Protein AF-A0A820KRC3-F1 (afdb_monomer)

Radius of gyration: 12.76 Å; Cα contacts (8 Å, |Δi|>4): 101; chains: 1; bounding box: 26×33×31 Å

Structure (mmCIF, N/CA/C/O backbone):
data_AF-A0A820KRC3-F1
#
_entry.id   AF-A0A820KRC3-F1
#
loop_
_atom_site.group_PDB
_atom_site.id
_atom_site.type_symbol
_atom_site.label_atom_id
_atom_site.label_alt_id
_atom_site.label_comp_id
_atom_site.label_asym_id
_atom_site.label_entity_id
_atom_site.label_seq_id
_atom_site.pdbx_PDB_ins_code
_atom_site.Cartn_x
_atom_site.Cartn_y
_atom_site.Cartn_z
_atom_site.occupancy
_atom_site.B_iso_or_equiv
_atom_site.auth_seq_id
_atom_site.auth_comp_id
_atom_site.auth_asym_id
_atom_site.auth_atom_id
_atom_site.pdbx_PDB_model_num
ATOM 1 N N . MET A 1 1 ? -1.677 -18.829 7.111 1.00 63.81 1 MET A N 1
ATOM 2 C CA . MET A 1 1 ? -2.017 -17.393 7.083 1.00 63.81 1 MET A CA 1
ATOM 3 C C . MET A 1 1 ? -0.724 -16.623 7.237 1.00 63.81 1 MET A C 1
ATOM 5 O O . MET A 1 1 ? 0.115 -17.047 8.024 1.00 63.81 1 MET A O 1
ATOM 9 N N . ASP A 1 2 ? -0.526 -15.589 6.433 1.00 88.94 2 ASP A N 1
ATOM 10 C CA . ASP A 1 2 ? 0.688 -14.778 6.454 1.00 88.94 2 ASP A CA 1
ATOM 11 C C . ASP A 1 2 ? 0.786 -13.953 7.762 1.00 88.94 2 ASP A C 1
ATOM 13 O O . ASP A 1 2 ? -0.234 -13.522 8.303 1.00 88.94 2 ASP A O 1
ATOM 17 N N . GLN A 1 3 ? 1.995 -13.763 8.307 1.00 92.38 3 GLN A N 1
ATOM 18 C CA . GLN A 1 3 ? 2.186 -13.073 9.593 1.00 92.38 3 GLN A CA 1
ATOM 19 C C . GLN A 1 3 ? 1.816 -11.582 9.538 1.00 92.38 3 GLN A C 1
ATOM 21 O O . GLN A 1 3 ? 1.284 -11.056 10.517 1.00 92.38 3 GLN A O 1
ATOM 26 N N . CYS A 1 4 ? 2.056 -10.909 8.410 1.00 93.56 4 CYS A N 1
ATOM 27 C CA . CYS A 1 4 ? 1.664 -9.520 8.196 1.00 93.56 4 CYS A CA 1
ATOM 28 C C . CYS A 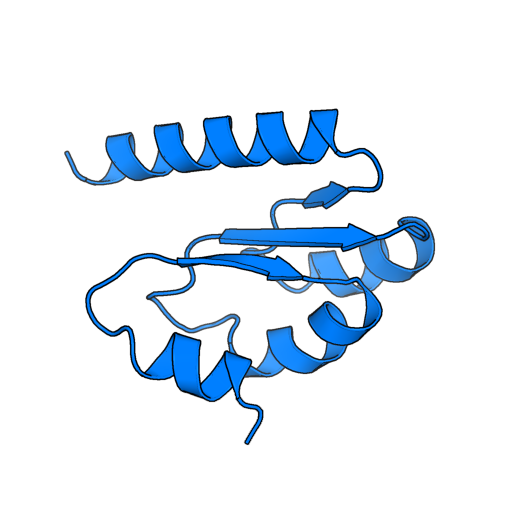1 4 ? 0.138 -9.405 8.124 1.00 93.56 4 CYS A C 1
ATOM 30 O O . CYS A 1 4 ? -0.447 -8.567 8.808 1.00 93.56 4 CYS A O 1
ATOM 32 N N . GLU A 1 5 ? -0.521 -10.310 7.394 1.00 94.69 5 GLU A N 1
ATOM 33 C CA . GLU A 1 5 ? -1.987 -10.374 7.360 1.00 94.69 5 GLU A CA 1
ATOM 34 C C . GLU A 1 5 ? -2.571 -10.583 8.767 1.00 94.69 5 GLU A C 1
ATOM 36 O O . GLU A 1 5 ? -3.493 -9.872 9.177 1.00 94.69 5 GLU A O 1
ATOM 41 N N . MET A 1 6 ? -2.019 -11.530 9.531 1.00 95.19 6 MET A N 1
ATOM 42 C CA . MET A 1 6 ? -2.443 -11.771 10.912 1.00 95.19 6 MET A CA 1
ATOM 43 C C . MET A 1 6 ? -2.258 -10.536 11.793 1.00 95.19 6 MET A C 1
ATOM 45 O O . MET A 1 6 ? -3.110 -10.263 12.637 1.00 95.19 6 MET A O 1
ATOM 49 N N . TYR A 1 7 ? -1.161 -9.799 11.617 1.00 94.62 7 TYR A N 1
ATOM 50 C CA . TYR A 1 7 ? -0.908 -8.574 12.364 1.00 94.62 7 TYR A CA 1
ATOM 51 C C . TYR A 1 7 ? -1.947 -7.498 12.036 1.00 94.62 7 TYR A C 1
ATOM 53 O O . TYR A 1 7 ? -2.580 -6.984 12.952 1.00 94.62 7 TYR A O 1
ATOM 61 N N . ILE A 1 8 ? -2.192 -7.227 10.749 1.00 95.12 8 ILE A N 1
ATOM 62 C CA . ILE A 1 8 ? -3.182 -6.236 10.297 1.00 95.12 8 ILE A CA 1
ATOM 63 C C . ILE A 1 8 ? -4.560 -6.558 10.884 1.00 95.12 8 ILE A C 1
ATOM 65 O O . ILE A 1 8 ? -5.207 -5.691 11.466 1.00 95.12 8 ILE A O 1
ATOM 69 N N . ARG A 1 9 ? -4.998 -7.821 10.808 1.00 94.94 9 ARG A N 1
ATOM 70 C CA . ARG A 1 9 ? -6.306 -8.243 11.340 1.00 94.94 9 ARG A CA 1
ATOM 71 C C . ARG A 1 9 ? -6.437 -8.059 12.852 1.00 94.94 9 ARG A C 1
ATOM 73 O O . ARG A 1 9 ? -7.537 -7.790 13.323 1.00 94.94 9 ARG A O 1
ATOM 80 N N . LYS A 1 10 ? -5.344 -8.209 13.605 1.00 95.81 10 LYS A N 1
ATOM 81 C CA . LYS A 1 10 ? -5.341 -8.053 15.068 1.00 95.81 10 LYS A CA 1
ATOM 82 C C . LYS A 1 10 ? -5.465 -6.599 15.523 1.00 95.81 10 LYS A C 1
ATOM 84 O O . LYS A 1 10 ? -5.938 -6.377 16.632 1.00 95.81 10 LYS A O 1
ATOM 89 N N . GLN A 1 11 ? -5.076 -5.631 14.694 1.00 94.62 11 GLN A N 1
ATOM 90 C CA . GLN A 1 11 ? -5.189 -4.210 15.025 1.00 94.62 11 GLN A CA 1
ATOM 91 C C . GLN A 1 11 ? -6.590 -3.684 14.701 1.00 94.62 11 GLN A C 1
ATOM 93 O O . GLN A 1 11 ? -6.806 -3.021 13.693 1.00 94.62 11 GLN A O 1
ATOM 98 N N . SER A 1 12 ? -7.572 -4.018 15.537 1.00 86.50 12 SER A N 1
ATOM 99 C CA . SER A 1 12 ? -8.965 -3.605 15.319 1.00 86.50 12 SER A CA 1
ATOM 100 C C . SER A 1 12 ? -9.228 -2.124 15.600 1.00 86.50 12 SER A C 1
ATOM 102 O O . SER A 1 12 ? -10.226 -1.593 15.124 1.00 86.50 12 SER A O 1
ATOM 104 N N . ASN A 1 13 ? -8.366 -1.477 16.388 1.00 88.81 13 ASN A N 1
ATOM 105 C CA . ASN A 1 13 ? -8.577 -0.111 16.878 1.00 88.81 13 ASN A CA 1
ATOM 106 C C . ASN A 1 13 ? -7.599 0.904 16.272 1.00 88.81 13 ASN A C 1
ATOM 108 O O . ASN A 1 13 ? -7.782 2.102 16.467 1.00 88.81 13 ASN A O 1
ATOM 112 N N . ASP A 1 14 ? -6.592 0.433 15.533 1.00 91.25 14 ASP A N 1
ATOM 113 C CA . ASP A 1 14 ? -5.577 1.290 14.931 1.00 91.25 14 ASP A CA 1
ATOM 114 C C . ASP A 1 14 ? -5.804 1.421 13.427 1.00 91.25 14 ASP A C 1
ATOM 116 O O . ASP A 1 14 ? -6.230 0.486 12.750 1.00 91.25 14 ASP A O 1
ATOM 120 N N . SER A 1 15 ? -5.470 2.591 12.892 1.00 93.56 15 SER A N 1
ATOM 121 C CA . SER A 1 15 ? -5.383 2.799 11.448 1.00 93.56 15 SER A CA 1
ATOM 122 C C . SER A 1 15 ? -3.976 2.472 10.956 1.00 93.56 15 SER A C 1
ATOM 124 O O . SER A 1 15 ? -2.983 2.934 11.514 1.00 93.56 15 SER A O 1
ATOM 126 N N . ILE A 1 16 ? -3.888 1.695 9.881 1.00 95.75 16 ILE A N 1
ATOM 127 C CA . ILE A 1 16 ? -2.645 1.198 9.298 1.00 95.75 16 ILE A CA 1
ATOM 128 C C . ILE A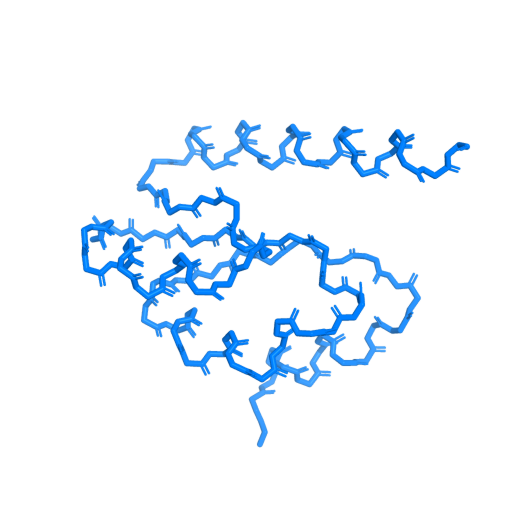 1 16 ? -2.438 1.825 7.922 1.00 95.75 16 ILE A C 1
ATOM 130 O O . ILE A 1 16 ? -3.280 1.709 7.025 1.00 95.75 16 ILE A O 1
ATOM 134 N N . ILE A 1 17 ? -1.257 2.416 7.742 1.00 96.75 17 ILE A N 1
ATOM 135 C CA . ILE A 1 17 ? -0.679 2.714 6.432 1.00 96.75 17 ILE A CA 1
ATOM 136 C C . ILE A 1 17 ? 0.351 1.625 6.134 1.00 96.75 17 ILE A C 1
ATOM 138 O O . ILE A 1 17 ? 1.338 1.477 6.853 1.00 96.75 17 ILE A O 1
ATOM 142 N N . LEU A 1 18 ? 0.117 0.841 5.085 1.00 96.88 18 LEU A N 1
ATOM 143 C CA . LEU A 1 18 ? 0.960 -0.302 4.746 1.00 96.88 18 LEU A CA 1
ATOM 144 C C . LEU A 1 18 ? 1.974 0.058 3.655 1.00 96.88 18 LEU A C 1
ATOM 146 O O . LEU A 1 18 ? 1.603 0.517 2.579 1.00 96.88 18 LEU A O 1
ATOM 150 N N . ILE A 1 19 ? 3.252 -0.228 3.889 1.00 97.38 19 ILE A N 1
ATOM 151 C CA . ILE A 1 19 ? 4.300 -0.155 2.864 1.00 97.38 19 ILE A CA 1
ATOM 152 C C . ILE A 1 19 ? 4.667 -1.587 2.483 1.00 97.38 19 ILE A C 1
ATOM 154 O O . ILE A 1 19 ? 5.057 -2.375 3.343 1.00 97.38 19 ILE A O 1
ATOM 158 N N . VAL A 1 20 ? 4.546 -1.937 1.203 1.00 96.38 20 VAL A N 1
ATOM 159 C CA . VAL A 1 20 ? 4.837 -3.291 0.702 1.00 96.38 20 VAL A CA 1
ATOM 160 C C . VAL A 1 20 ? 5.769 -3.268 -0.495 1.00 96.38 20 VAL A C 1
ATOM 162 O O . VAL A 1 20 ? 5.782 -2.319 -1.277 1.00 96.38 20 VAL A O 1
ATOM 165 N N . SER A 1 21 ? 6.507 -4.360 -0.689 1.00 95.44 21 SER A N 1
ATOM 166 C CA . SER A 1 21 ? 7.187 -4.604 -1.960 1.00 95.44 21 SER A CA 1
ATOM 167 C C . SER A 1 21 ? 6.177 -4.944 -3.062 1.00 95.44 21 SER A C 1
ATOM 169 O O . SER A 1 21 ? 5.045 -5.337 -2.792 1.00 95.44 21 SER A O 1
ATOM 171 N N . GLY A 1 22 ? 6.581 -4.815 -4.326 1.00 94.06 22 GLY A N 1
ATOM 172 C CA . GLY A 1 22 ? 5.697 -5.058 -5.469 1.00 94.06 22 GLY A CA 1
ATOM 173 C C . GLY A 1 22 ? 5.143 -6.479 -5.548 1.00 94.06 22 GLY A C 1
ATOM 174 O O . GLY A 1 22 ? 3.928 -6.674 -5.596 1.00 94.06 22 GLY A O 1
ATOM 175 N N . GLN A 1 23 ? 6.021 -7.481 -5.511 1.00 94.00 23 GLN A N 1
ATOM 176 C CA . GLN A 1 23 ? 5.606 -8.883 -5.563 1.00 94.00 23 GLN A CA 1
ATOM 177 C C . GLN A 1 23 ? 4.746 -9.268 -4.357 1.00 94.00 23 GLN A C 1
ATOM 179 O O . GLN A 1 23 ? 3.694 -9.881 -4.530 1.00 94.00 23 GLN A O 1
ATOM 184 N N . TYR A 1 24 ? 5.174 -8.895 -3.152 1.00 94.81 24 TYR A N 1
ATOM 185 C CA . TYR A 1 24 ? 4.447 -9.251 -1.940 1.00 94.81 24 TYR A CA 1
ATOM 186 C C . TYR A 1 24 ? 3.116 -8.505 -1.833 1.00 94.81 24 TYR A C 1
ATOM 188 O O . TYR A 1 24 ? 2.106 -9.102 -1.480 1.00 94.81 24 TYR A O 1
ATOM 196 N N . GLY A 1 25 ? 3.078 -7.235 -2.245 1.00 95.00 25 GLY A N 1
ATOM 197 C CA . GLY A 1 25 ? 1.853 -6.453 -2.371 1.00 95.00 25 GLY A CA 1
ATOM 198 C C . GLY A 1 25 ? 0.811 -7.171 -3.224 1.00 95.00 25 GLY A C 1
ATOM 199 O O . GLY A 1 25 ? -0.319 -7.351 -2.784 1.00 95.00 25 GLY A O 1
ATOM 200 N N . ARG A 1 26 ? 1.202 -7.690 -4.393 1.00 95.38 26 ARG A N 1
ATOM 201 C CA . ARG A 1 26 ? 0.291 -8.462 -5.252 1.00 95.38 26 ARG A CA 1
ATOM 202 C C . ARG A 1 26 ? -0.280 -9.706 -4.556 1.00 95.38 26 ARG A C 1
ATOM 204 O O . ARG A 1 26 ? -1.397 -10.105 -4.864 1.00 95.38 26 ARG A O 1
ATOM 211 N N . GLN A 1 27 ? 0.483 -10.324 -3.657 1.00 95.25 27 GLN A N 1
ATOM 212 C CA . GLN A 1 27 ? 0.074 -11.528 -2.931 1.00 95.25 27 GLN A CA 1
ATOM 213 C C . GLN A 1 27 ? -0.838 -11.217 -1.740 1.00 95.25 27 GLN A C 1
ATOM 215 O O . GLN A 1 27 ? -1.824 -11.919 -1.543 1.00 95.25 27 GLN A O 1
ATOM 220 N N . ILE A 1 28 ? -0.523 -10.185 -0.952 1.00 95.88 28 ILE A N 1
ATOM 221 C CA . ILE A 1 28 ? -1.243 -9.885 0.294 1.00 95.88 28 ILE A CA 1
ATOM 222 C C . ILE A 1 28 ? -2.501 -9.043 0.067 1.00 95.88 28 ILE A C 1
ATOM 224 O O . ILE A 1 28 ? -3.497 -9.238 0.762 1.00 95.88 28 ILE A O 1
ATOM 228 N N . MET A 1 29 ? -2.489 -8.131 -0.913 1.00 95.81 29 MET A N 1
ATOM 229 C CA . MET A 1 29 ? -3.581 -7.175 -1.128 1.00 95.81 29 MET A CA 1
ATOM 230 C C . MET A 1 29 ? -4.960 -7.821 -1.313 1.00 95.81 29 MET A C 1
ATOM 232 O O . MET A 1 29 ? -5.877 -7.330 -0.656 1.00 95.81 29 MET A O 1
ATOM 236 N N . PRO A 1 30 ? -5.137 -8.930 -2.066 1.00 96.00 30 PRO A N 1
ATOM 237 C CA . PRO A 1 30 ? -6.425 -9.627 -2.148 1.00 96.00 30 PRO A CA 1
ATOM 238 C C . PRO A 1 30 ? -7.044 -9.978 -0.787 1.00 96.00 30 PRO A C 1
ATOM 240 O O . PRO A 1 30 ? -8.262 -9.974 -0.651 1.00 96.00 30 PRO A O 1
ATOM 243 N N . ASN A 1 31 ? -6.221 -10.247 0.231 1.00 95.75 31 ASN A N 1
ATOM 244 C CA . ASN A 1 31 ? -6.695 -10.696 1.540 1.00 95.75 31 ASN A CA 1
ATOM 245 C C . ASN A 1 31 ? -6.988 -9.542 2.506 1.00 95.75 31 ASN A C 1
ATOM 247 O O . ASN A 1 31 ? -7.753 -9.717 3.459 1.00 95.75 31 ASN A O 1
ATOM 251 N N . VAL A 1 32 ? -6.344 -8.386 2.308 1.00 95.62 32 VAL A N 1
ATOM 252 C CA . VAL A 1 32 ? -6.359 -7.276 3.276 1.00 95.62 32 VAL A CA 1
ATOM 253 C C . VAL A 1 32 ? -7.010 -6.000 2.752 1.00 95.62 32 VAL A C 1
ATOM 255 O O . VAL A 1 32 ? -7.276 -5.106 3.551 1.00 95.62 32 VAL A O 1
ATOM 258 N N . TYR A 1 33 ? -7.290 -5.875 1.449 1.00 95.62 33 TYR A N 1
ATOM 259 C CA . TYR A 1 33 ? -7.753 -4.601 0.882 1.00 95.62 33 TYR A CA 1
ATOM 260 C C . TYR A 1 33 ? -9.099 -4.126 1.448 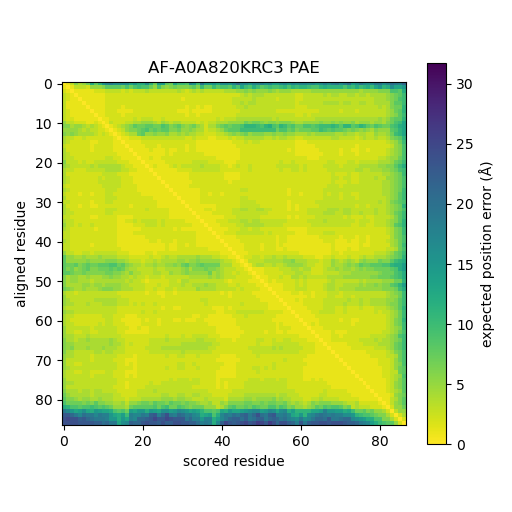1.00 95.62 33 TYR A C 1
ATOM 262 O O . TYR A 1 33 ? -9.317 -2.923 1.549 1.00 95.62 33 TYR A O 1
ATOM 270 N N . GLU A 1 34 ? -9.987 -5.025 1.869 1.00 95.31 34 GLU A N 1
ATOM 271 C CA . GLU A 1 34 ? -11.293 -4.650 2.435 1.00 95.31 34 GLU A CA 1
ATOM 272 C C . GLU A 1 34 ? -11.234 -4.311 3.926 1.00 95.31 34 GLU A C 1
ATOM 274 O O . GLU A 1 34 ? -12.158 -3.700 4.455 1.00 95.31 34 GLU A O 1
ATOM 279 N N . LEU A 1 35 ? -10.133 -4.639 4.606 1.00 95.75 35 LEU A N 1
ATOM 280 C CA . LEU A 1 35 ? -9.990 -4.430 6.045 1.00 95.75 35 LEU A CA 1
ATOM 281 C C . LEU A 1 35 ? -10.066 -2.945 6.398 1.00 95.75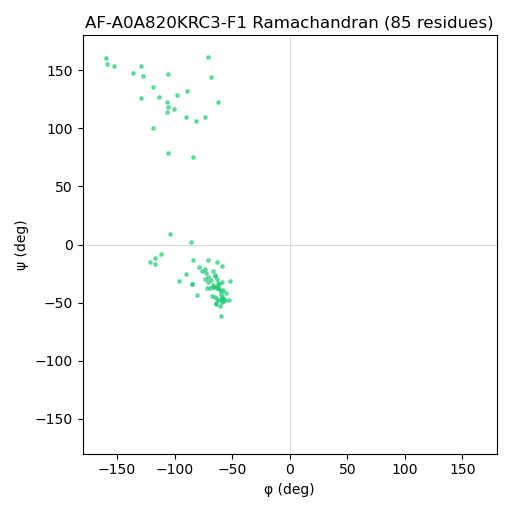 35 LEU A C 1
ATOM 283 O O . LEU A 1 35 ? -9.286 -2.147 5.880 1.00 95.75 35 LEU A O 1
ATOM 287 N N . SER A 1 36 ? -11.000 -2.568 7.271 1.00 93.75 36 SER A N 1
ATOM 288 C CA . SER A 1 36 ? -11.259 -1.168 7.633 1.00 93.75 36 SER A CA 1
ATOM 289 C C . SER A 1 36 ? -10.050 -0.496 8.283 1.00 93.75 36 SER A C 1
ATOM 291 O O . SER A 1 36 ? -9.802 0.675 8.014 1.00 93.75 36 SER A O 1
ATOM 293 N N . GLN A 1 37 ? -9.263 -1.245 9.060 1.00 94.88 37 GLN A N 1
ATOM 294 C CA . GLN A 1 37 ? -8.022 -0.758 9.664 1.00 94.88 37 GLN A CA 1
ATOM 295 C C . GLN A 1 37 ? -6.949 -0.412 8.628 1.00 94.88 37 GLN A C 1
ATOM 297 O O . GLN A 1 37 ? -6.099 0.429 8.888 1.00 94.88 37 GLN A O 1
ATOM 302 N N . LEU A 1 38 ? -6.961 -1.029 7.443 1.00 96.31 38 LEU A N 1
ATOM 303 C CA . LEU A 1 38 ? -6.053 -0.649 6.368 1.00 96.31 38 LEU A CA 1
ATOM 304 C C . LEU A 1 38 ? -6.649 0.568 5.663 1.00 96.31 38 LEU A C 1
ATOM 306 O O . LEU A 1 38 ? -7.614 0.428 4.911 1.00 96.31 38 LEU A O 1
ATOM 310 N N . ILE A 1 39 ? -6.078 1.749 5.892 1.00 96.00 39 ILE A N 1
ATOM 311 C CA . ILE A 1 39 ? -6.600 3.010 5.342 1.00 96.00 39 ILE A CA 1
ATOM 312 C C . ILE A 1 39 ? -5.888 3.423 4.048 1.00 96.00 39 ILE A C 1
ATOM 314 O O . ILE A 1 39 ? -6.499 3.999 3.143 1.00 96.00 39 ILE A O 1
ATOM 318 N N . ALA A 1 40 ? -4.609 3.069 3.918 1.00 97.12 40 ALA A N 1
ATOM 319 C CA . ALA A 1 40 ? -3.801 3.334 2.737 1.00 97.12 40 ALA A CA 1
ATOM 320 C C . ALA A 1 40 ? -2.690 2.291 2.588 1.00 97.12 40 ALA A C 1
ATOM 322 O O . ALA A 1 40 ? -2.222 1.703 3.564 1.00 97.12 40 ALA A O 1
ATOM 323 N N . ALA A 1 41 ? -2.249 2.083 1.352 1.00 97.81 41 ALA A N 1
ATOM 324 C CA . ALA A 1 41 ? -1.111 1.245 1.026 1.00 97.81 41 ALA A CA 1
ATOM 325 C C . ALA A 1 41 ? -0.213 1.912 -0.025 1.00 97.81 41 ALA A C 1
ATOM 327 O O . ALA A 1 41 ? -0.684 2.611 -0.926 1.00 97.81 41 ALA A O 1
ATOM 328 N N . PHE A 1 42 ? 1.085 1.647 0.068 1.00 97.94 42 PHE A N 1
ATOM 329 C CA . PHE A 1 42 ? 2.106 2.106 -0.861 1.00 97.94 42 PHE A CA 1
ATOM 330 C C . PHE A 1 42 ? 2.953 0.933 -1.319 1.00 97.94 42 PHE A C 1
ATOM 332 O O . PHE A 1 42 ? 3.526 0.205 -0.508 1.00 97.94 42 PHE A O 1
ATOM 339 N N . VAL A 1 43 ? 3.061 0.771 -2.634 1.00 97.69 43 VAL A N 1
ATOM 340 C CA . VAL A 1 43 ? 3.964 -0.217 -3.213 1.00 97.69 43 VAL A CA 1
ATOM 341 C C . 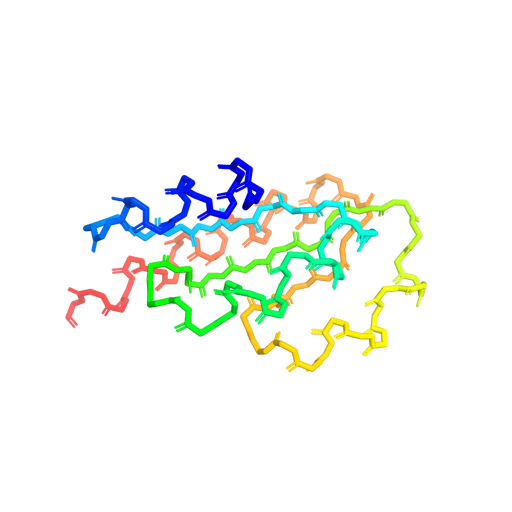VAL A 1 43 ? 5.311 0.454 -3.433 1.00 97.69 43 VAL A C 1
ATOM 343 O O . VAL A 1 43 ? 5.439 1.305 -4.308 1.00 97.69 43 VAL A O 1
ATOM 346 N N . TYR A 1 44 ? 6.319 0.075 -2.657 1.00 97.25 44 TYR A N 1
ATOM 347 C CA . TYR A 1 44 ? 7.686 0.563 -2.800 1.00 97.25 44 TYR A CA 1
ATOM 348 C C . TYR A 1 44 ? 8.574 -0.527 -3.407 1.00 97.25 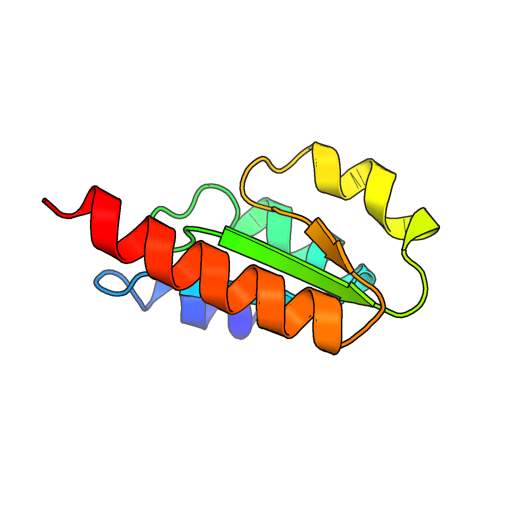44 TYR A C 1
ATOM 350 O O . TYR A 1 44 ? 8.767 -1.593 -2.823 1.00 97.25 44 TYR A O 1
ATOM 358 N N . CYS A 1 45 ? 9.077 -0.304 -4.621 1.00 94.38 45 CYS A N 1
ATOM 359 C CA . CYS A 1 45 ? 9.842 -1.308 -5.364 1.00 94.38 45 CYS A CA 1
ATOM 360 C C . CYS A 1 45 ? 10.713 -0.671 -6.449 1.00 94.38 45 CYS A C 1
ATOM 362 O O . CYS A 1 45 ? 10.430 0.432 -6.900 1.00 94.38 45 CYS A O 1
ATOM 364 N N . SER A 1 46 ? 11.734 -1.384 -6.925 1.00 91.75 46 SER A N 1
ATOM 365 C CA . SER A 1 46 ? 12.575 -0.929 -8.041 1.00 91.75 46 SER A CA 1
ATOM 366 C C . SER A 1 46 ? 11.879 -1.025 -9.406 1.00 91.75 46 SER A C 1
ATOM 368 O O . SER A 1 46 ? 12.150 -0.214 -10.288 1.00 91.75 46 SER A O 1
ATOM 370 N N . ASN A 1 47 ? 10.958 -1.978 -9.586 1.00 91.25 47 ASN A N 1
ATOM 371 C CA . ASN A 1 47 ? 10.262 -2.217 -10.852 1.00 91.25 47 ASN A CA 1
ATOM 372 C C . ASN A 1 47 ? 8.809 -1.723 -10.806 1.00 91.25 47 ASN A C 1
ATOM 374 O O . ASN A 1 47 ? 7.868 -2.497 -10.636 1.00 91.25 47 ASN A O 1
ATOM 378 N N . LYS A 1 48 ? 8.626 -0.409 -10.965 1.00 91.38 48 LYS A N 1
ATOM 379 C CA . LYS A 1 48 ? 7.301 0.225 -10.938 1.00 91.38 48 LYS A CA 1
ATOM 380 C C . LYS A 1 48 ? 6.359 -0.343 -12.005 1.00 91.38 48 LYS A C 1
ATOM 382 O O . LYS A 1 48 ? 5.206 -0.646 -11.707 1.00 91.38 48 LYS A O 1
ATOM 387 N N . GLU A 1 49 ? 6.836 -0.472 -13.241 1.00 91.81 49 GLU A N 1
ATOM 388 C CA . GLU A 1 49 ? 6.005 -0.817 -14.404 1.00 91.81 49 GLU A CA 1
ATOM 389 C C . GLU A 1 49 ? 5.342 -2.186 -14.264 1.00 91.81 49 GLU A C 1
ATOM 391 O O . GLU A 1 49 ? 4.152 -2.321 -14.550 1.00 91.81 49 GLU A O 1
ATOM 396 N N . ALA A 1 50 ? 6.058 -3.164 -13.702 1.00 92.69 50 ALA A N 1
ATOM 397 C CA . ALA A 1 50 ? 5.522 -4.496 -13.431 1.00 92.69 50 ALA A CA 1
ATOM 398 C C . ALA A 1 50 ? 4.358 -4.507 -12.424 1.00 92.69 50 ALA A C 1
ATOM 400 O O . ALA A 1 50 ? 3.662 -5.519 -12.289 1.00 92.69 50 ALA A O 1
A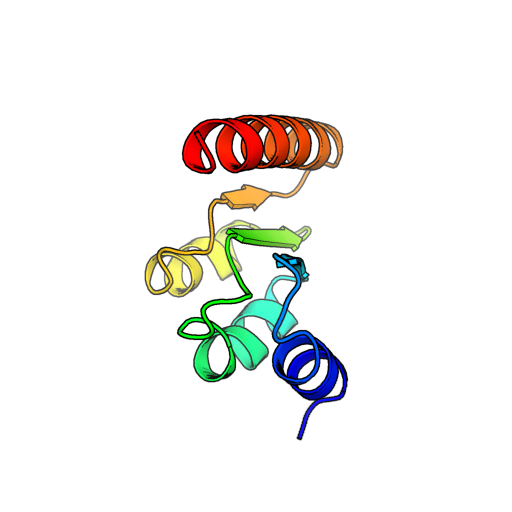TOM 401 N N . HIS A 1 51 ? 4.153 -3.415 -11.681 1.00 93.50 51 HIS A N 1
ATOM 402 C CA . HIS A 1 51 ? 3.210 -3.380 -10.570 1.00 93.50 51 HIS A CA 1
ATOM 403 C C . HIS A 1 51 ? 2.101 -2.337 -10.686 1.00 93.50 51 HIS A C 1
ATOM 405 O O . HIS A 1 51 ? 1.080 -2.491 -10.024 1.00 93.50 51 HIS A O 1
ATOM 411 N N . ILE A 1 52 ? 2.227 -1.357 -11.589 1.00 91.94 52 ILE A N 1
ATOM 412 C CA . ILE A 1 52 ? 1.162 -0.376 -11.865 1.00 91.94 52 ILE A CA 1
ATOM 413 C C . ILE A 1 52 ? -0.137 -1.058 -12.316 1.00 91.94 52 ILE A C 1
ATOM 415 O O . ILE A 1 52 ? -1.217 -0.592 -11.962 1.00 91.94 52 ILE A O 1
ATOM 419 N N . GLY A 1 53 ? -0.041 -2.118 -13.128 1.00 95.44 53 GLY A N 1
ATOM 420 C CA . GLY A 1 53 ? -1.207 -2.787 -13.709 1.00 95.44 53 GLY A CA 1
ATOM 421 C C . GLY A 1 53 ? -2.151 -3.324 -12.637 1.00 95.44 53 GLY A C 1
ATOM 422 O O . GLY A 1 53 ? -3.273 -2.847 -12.520 1.00 95.44 53 GLY A O 1
ATOM 423 N N . TRP A 1 54 ? -1.659 -4.251 -11.813 1.00 95.19 54 TRP A N 1
ATOM 424 C CA . TRP A 1 54 ? -2.461 -4.879 -10.760 1.00 95.19 54 TRP A CA 1
ATOM 425 C C . TRP A 1 54 ? -2.769 -3.926 -9.599 1.00 95.19 54 TRP A C 1
ATOM 427 O O . TRP A 1 54 ? -3.783 -4.083 -8.929 1.00 95.19 54 TRP A O 1
ATOM 437 N N . SER A 1 55 ? -1.914 -2.930 -9.324 1.00 96.31 55 SER A N 1
ATOM 438 C CA . SER A 1 55 ? -2.137 -2.045 -8.175 1.00 96.31 55 SER A CA 1
ATOM 439 C C . SER A 1 55 ? -3.401 -1.198 -8.315 1.00 96.31 55 SER A C 1
ATOM 441 O O . SER A 1 55 ? -3.985 -0.797 -7.314 1.00 96.31 55 SER A O 1
ATOM 443 N N . LYS A 1 56 ? -3.820 -0.917 -9.555 1.00 95.50 56 LYS A N 1
ATOM 444 C CA . LYS A 1 56 ? -5.009 -0.108 -9.853 1.00 95.50 56 LYS A CA 1
ATOM 445 C C . LYS A 1 56 ? -6.313 -0.780 -9.431 1.00 95.50 56 LYS A C 1
ATOM 447 O O . LYS A 1 56 ? -7.283 -0.071 -9.183 1.00 95.50 56 LYS A O 1
ATOM 452 N N . ASP A 1 57 ? -6.314 -2.103 -9.298 1.00 96.31 57 ASP A N 1
ATOM 453 C CA . ASP A 1 57 ? -7.488 -2.868 -8.874 1.00 96.31 57 ASP A CA 1
ATOM 454 C C . ASP A 1 57 ? -7.817 -2.637 -7.385 1.00 96.31 57 ASP A C 1
ATOM 456 O O . ASP A 1 57 ? -8.913 -2.949 -6.927 1.00 96.31 57 ASP A O 1
ATOM 460 N N . TYR A 1 58 ? -6.892 -2.039 -6.621 1.00 97.06 58 TYR A N 1
ATOM 461 C CA . TYR A 1 58 ? -7.027 -1.812 -5.185 1.00 97.06 58 TYR A CA 1
ATOM 462 C C . TYR A 1 58 ? -6.986 -0.316 -4.854 1.00 97.06 58 TYR A C 1
ATOM 464 O O . TYR A 1 58 ? -5.919 0.272 -4.697 1.00 97.06 58 TYR A O 1
ATOM 472 N N . TYR A 1 59 ? -8.152 0.302 -4.641 1.00 95.31 59 TYR A N 1
ATOM 473 C CA . TYR A 1 59 ? -8.293 1.753 -4.393 1.00 95.31 59 TYR A CA 1
ATOM 474 C C . TYR A 1 59 ? -7.533 2.292 -3.157 1.00 95.31 59 TYR A C 1
ATOM 476 O O . TYR A 1 59 ? -7.315 3.504 -3.004 1.00 95.31 59 TYR A O 1
ATOM 484 N N . LYS A 1 60 ? -7.152 1.406 -2.229 1.00 96.75 60 LYS A N 1
ATOM 485 C CA . LYS A 1 60 ? -6.331 1.751 -1.062 1.00 96.75 60 LYS A CA 1
ATOM 486 C C . LYS A 1 60 ? -4.853 1.885 -1.397 1.00 96.75 60 LYS A C 1
ATOM 488 O O . LYS A 1 60 ? -4.148 2.556 -0.651 1.00 96.75 60 LYS A O 1
ATOM 493 N N . ILE A 1 61 ? -4.394 1.319 -2.514 1.00 97.50 61 ILE A N 1
ATOM 494 C CA . ILE A 1 61 ? -3.044 1.563 -3.010 1.00 97.50 61 ILE A CA 1
ATOM 495 C C . ILE A 1 61 ? -3.004 2.968 -3.598 1.00 97.50 61 ILE A C 1
ATOM 497 O O . ILE A 1 61 ? -3.595 3.245 -4.639 1.00 97.50 61 ILE A O 1
ATOM 501 N N . LYS A 1 62 ? -2.308 3.872 -2.911 1.00 97.06 62 LYS A N 1
ATOM 502 C CA . LYS A 1 62 ? -2.245 5.285 -3.294 1.00 97.06 62 LYS A CA 1
ATOM 503 C C . LYS A 1 62 ? -1.172 5.547 -4.337 1.00 97.06 62 LYS A C 1
ATOM 505 O O . LYS A 1 62 ? -1.363 6.388 -5.211 1.00 97.06 62 LYS A O 1
ATOM 510 N N . ALA A 1 63 ? -0.062 4.811 -4.285 1.00 96.62 63 ALA A N 1
ATOM 511 C CA . ALA A 1 63 ? 0.988 4.921 -5.287 1.00 96.62 63 ALA A CA 1
ATOM 512 C C . ALA A 1 63 ? 1.891 3.683 -5.363 1.00 96.62 63 ALA A C 1
ATOM 514 O O . ALA A 1 63 ? 2.089 2.962 -4.382 1.00 96.62 63 ALA A O 1
ATOM 515 N N . VAL A 1 64 ? 2.497 3.510 -6.542 1.00 97.12 64 VAL A N 1
ATOM 516 C CA . VAL A 1 64 ? 3.668 2.653 -6.767 1.00 97.12 64 VAL A CA 1
ATOM 517 C C . VAL A 1 64 ? 4.888 3.558 -6.938 1.00 97.12 64 VAL A C 1
ATOM 519 O O . VAL A 1 64 ? 4.934 4.391 -7.851 1.00 97.12 64 VAL A O 1
ATOM 522 N N . LEU A 1 65 ? 5.862 3.422 -6.045 1.00 97.00 65 LEU A N 1
ATOM 523 C CA . LEU A 1 65 ? 6.979 4.339 -5.859 1.00 97.00 65 LEU A CA 1
ATOM 524 C C . LEU A 1 65 ? 8.310 3.586 -5.915 1.00 97.00 65 LEU A C 1
ATOM 526 O O . LEU A 1 65 ? 8.418 2.449 -5.468 1.00 97.00 65 LEU A O 1
ATOM 530 N N . THR A 1 66 ? 9.323 4.249 -6.464 1.00 96.06 66 THR A N 1
ATOM 531 C CA . THR A 1 66 ? 10.686 3.710 -6.622 1.00 96.06 66 THR A CA 1
ATOM 532 C C . THR A 1 66 ? 11.734 4.492 -5.846 1.00 96.06 66 THR A C 1
ATOM 534 O O . THR A 1 66 ? 12.834 3.992 -5.650 1.00 96.06 66 THR A O 1
ATOM 537 N N . HIS A 1 67 ? 11.410 5.713 -5.418 1.00 96.06 67 HIS A N 1
ATOM 538 C CA . HIS A 1 67 ? 12.348 6.610 -4.754 1.00 96.06 67 HIS A CA 1
ATOM 539 C C . HIS A 1 67 ? 11.853 6.931 -3.340 1.00 96.06 67 HIS A C 1
ATOM 541 O O . HIS A 1 67 ? 10.659 7.183 -3.142 1.00 96.06 67 HIS A O 1
ATOM 547 N N . SER A 1 68 ? 12.766 6.896 -2.368 1.00 94.69 68 SER A N 1
ATOM 548 C CA . SER A 1 68 ? 12.453 7.080 -0.947 1.00 94.69 68 SER A CA 1
ATOM 549 C C . SER A 1 68 ? 11.897 8.467 -0.628 1.00 94.69 68 SER A C 1
ATOM 551 O O . SER A 1 68 ? 11.009 8.577 0.206 1.00 94.69 68 SER A O 1
ATOM 553 N N . ASP A 1 69 ? 12.368 9.515 -1.305 1.0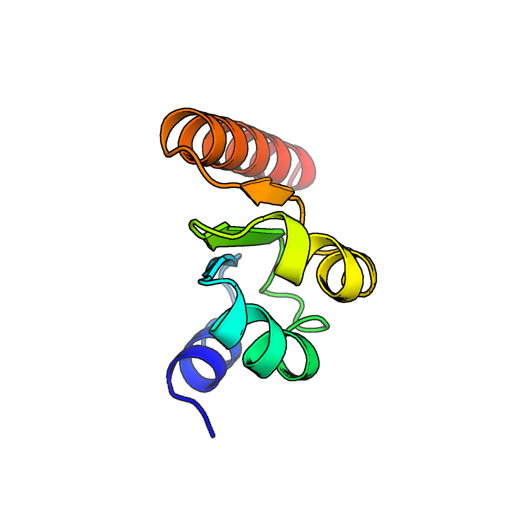0 97.38 69 ASP A N 1
ATOM 554 C CA . ASP A 1 69 ? 11.862 10.888 -1.165 1.00 97.38 69 ASP A CA 1
ATOM 555 C C . ASP A 1 69 ? 10.366 10.967 -1.501 1.00 97.38 69 ASP A C 1
ATOM 557 O O . ASP A 1 69 ? 9.569 11.507 -0.735 1.00 97.38 69 ASP A O 1
ATOM 561 N N . LYS A 1 70 ? 9.955 10.338 -2.607 1.00 96.94 70 LYS A N 1
ATOM 562 C CA . LYS A 1 70 ? 8.548 10.269 -3.015 1.00 96.94 70 LYS A CA 1
ATOM 563 C C . LYS A 1 70 ? 7.714 9.456 -2.034 1.00 96.94 70 LYS A C 1
ATOM 565 O O . LYS A 1 70 ? 6.564 9.810 -1.798 1.00 96.94 70 LYS A O 1
ATOM 570 N N . LEU A 1 71 ? 8.277 8.381 -1.476 1.00 96.88 71 LEU A N 1
ATOM 571 C CA . LEU A 1 71 ? 7.613 7.584 -0.444 1.00 96.88 71 LEU A CA 1
ATOM 572 C C . LEU A 1 71 ? 7.390 8.403 0.826 1.00 96.88 71 LEU A C 1
ATOM 574 O O . LEU A 1 71 ? 6.262 8.469 1.297 1.00 96.88 71 LEU A O 1
ATOM 578 N N . ILE A 1 72 ? 8.430 9.058 1.342 1.00 97.50 72 ILE A N 1
ATOM 579 C CA . ILE A 1 72 ? 8.349 9.878 2.556 1.00 97.50 72 ILE A CA 1
ATOM 580 C C . ILE A 1 72 ? 7.312 10.988 2.383 1.00 97.50 72 ILE A C 1
ATOM 582 O O . ILE A 1 72 ? 6.421 11.120 3.218 1.00 97.50 72 ILE A O 1
ATOM 586 N N . ASN A 1 73 ? 7.367 11.726 1.273 1.00 97.88 73 ASN A N 1
ATOM 587 C CA . ASN A 1 73 ? 6.403 12.792 1.002 1.00 97.88 73 ASN A CA 1
ATOM 588 C C . ASN A 1 73 ? 4.967 12.255 0.944 1.00 97.88 73 ASN A C 1
ATOM 590 O O . ASN A 1 73 ? 4.065 12.850 1.525 1.00 97.88 73 ASN A O 1
ATOM 594 N N . ALA A 1 74 ? 4.752 11.108 0.295 1.00 97.19 74 ALA A N 1
ATOM 595 C CA . ALA A 1 74 ? 3.428 10.504 0.213 1.00 97.19 74 ALA A CA 1
ATOM 596 C C . ALA A 1 74 ? 2.907 10.021 1.578 1.00 97.19 74 ALA A C 1
ATOM 598 O O . ALA A 1 74 ? 1.717 10.152 1.852 1.00 97.19 74 ALA A O 1
ATOM 599 N N . LEU A 1 75 ? 3.784 9.496 2.440 1.00 96.88 75 LEU A N 1
ATOM 600 C CA . LEU A 1 75 ? 3.424 9.088 3.800 1.00 96.88 75 LEU A CA 1
ATOM 601 C C . LEU A 1 75 ? 3.012 10.289 4.655 1.00 96.88 75 LEU A C 1
ATOM 603 O O . LEU A 1 75 ? 1.974 10.221 5.307 1.00 96.88 75 LEU A O 1
ATOM 607 N N . ILE A 1 76 ? 3.773 11.387 4.603 1.00 96.50 76 ILE A N 1
ATOM 608 C CA . ILE A 1 76 ? 3.451 12.631 5.321 1.00 96.50 76 ILE A CA 1
ATOM 609 C C . ILE A 1 76 ? 2.081 13.155 4.876 1.00 96.50 76 ILE A C 1
ATOM 611 O O . ILE A 1 76 ? 1.213 13.407 5.709 1.00 96.50 76 ILE A O 1
ATOM 615 N N . SER A 1 77 ? 1.842 13.243 3.564 1.00 96.25 77 SER A N 1
ATOM 616 C CA . SER A 1 77 ? 0.556 13.716 3.036 1.00 96.25 77 SER A CA 1
ATOM 617 C C . SER A 1 77 ? -0.625 12.822 3.433 1.00 96.25 77 SER A C 1
ATOM 619 O O . SER A 1 77 ? -1.719 13.319 3.703 1.00 96.25 77 SER A O 1
ATOM 621 N N . GLU A 1 78 ? -0.438 11.500 3.482 1.00 95.69 78 GLU A N 1
ATOM 622 C CA . GLU A 1 78 ? -1.491 10.582 3.931 1.00 95.69 78 GLU A CA 1
ATOM 623 C C . GLU A 1 78 ? -1.750 10.664 5.434 1.00 95.69 78 GLU A C 1
ATOM 625 O O . GLU A 1 78 ? -2.906 10.588 5.859 1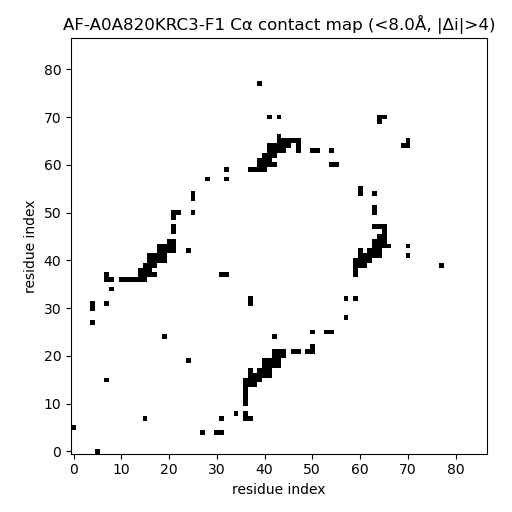.00 95.69 78 GLU A O 1
ATOM 630 N N . GLU A 1 79 ? -0.709 10.853 6.241 1.00 93.00 79 GLU A N 1
ATOM 631 C CA . GLU A 1 79 ? -0.850 11.071 7.678 1.00 93.00 79 GLU A CA 1
ATOM 632 C C . GLU A 1 79 ? -1.661 12.345 7.963 1.00 93.00 79 GLU A C 1
ATOM 634 O O . GLU A 1 79 ? -2.618 12.317 8.740 1.00 93.00 79 GLU A O 1
ATOM 639 N N . GLU A 1 80 ? -1.329 13.452 7.294 1.00 93.94 80 GLU A N 1
ATOM 640 C CA . GLU A 1 80 ? -2.053 14.723 7.408 1.00 93.94 80 GLU A CA 1
ATOM 641 C C . GLU A 1 80 ? -3.527 14.577 7.018 1.00 93.94 80 GLU A C 1
ATOM 643 O O . GLU A 1 80 ? -4.413 15.023 7.751 1.00 93.94 80 GLU A O 1
ATOM 648 N N . ARG A 1 81 ? -3.808 13.891 5.903 1.00 92.12 81 ARG A N 1
ATOM 649 C CA . ARG A 1 81 ? -5.178 13.628 5.443 1.00 92.12 81 ARG A CA 1
ATOM 650 C C . ARG A 1 81 ? -5.970 12.773 6.430 1.00 92.12 81 ARG A C 1
ATOM 652 O O . ARG A 1 81 ? -7.160 13.003 6.634 1.00 92.12 81 ARG A O 1
ATOM 659 N N . SER A 1 82 ? -5.315 11.799 7.052 1.00 85.94 82 SER A N 1
ATOM 660 C CA . SER A 1 82 ? -5.958 10.894 8.009 1.00 85.94 82 SER A CA 1
ATOM 661 C C . SER A 1 82 ? -6.367 11.614 9.294 1.00 85.94 82 SER A C 1
ATOM 663 O O . SER A 1 82 ? -7.388 11.271 9.878 1.00 85.94 82 SER A O 1
ATOM 665 N N . LYS A 1 83 ? -5.628 12.654 9.704 1.00 84.56 83 LYS A N 1
ATOM 666 C CA . LYS A 1 83 ? -5.986 13.502 10.854 1.00 84.56 83 LYS A CA 1
ATOM 667 C C . LYS A 1 83 ? -7.195 14.402 10.572 1.00 84.56 83 LYS A C 1
ATOM 669 O O . LYS A 1 83 ? -7.960 14.685 11.486 1.00 84.56 83 LYS A O 1
ATOM 674 N N . GLN A 1 84 ? -7.376 14.838 9.324 1.00 73.81 84 GLN A N 1
ATOM 675 C CA . GLN A 1 84 ? -8.461 15.749 8.929 1.00 73.81 84 GLN A CA 1
ATOM 676 C C . GLN A 1 84 ? -9.833 15.062 8.814 1.00 73.81 84 GLN A C 1
ATOM 678 O O . GLN A 1 84 ? -10.851 15.727 8.953 1.00 73.81 84 GLN A O 1
ATOM 683 N N . ASN A 1 85 ? -9.874 13.742 8.611 1.00 60.44 85 ASN A N 1
ATOM 684 C CA . ASN A 1 85 ? -11.119 12.969 8.494 1.00 60.44 85 ASN A CA 1
ATOM 685 C C . ASN A 1 85 ? -11.709 12.509 9.844 1.00 60.44 85 ASN A C 1
ATOM 687 O O . ASN A 1 85 ? -12.720 11.808 9.854 1.00 60.44 85 ASN A O 1
ATOM 691 N N . THR A 1 86 ? -11.081 12.871 10.966 1.00 57.00 86 THR A N 1
ATOM 692 C CA . THR A 1 86 ? -11.511 12.504 12.331 1.00 57.00 86 THR A CA 1
ATOM 693 C C . THR A 1 86 ? -12.186 13.676 13.066 1.00 57.00 86 THR A C 1
ATOM 695 O O . THR A 1 86 ? -12.417 13.588 14.270 1.00 57.00 86 THR A O 1
ATOM 698 N N . ALA A 1 87 ? -12.471 14.778 12.361 1.00 42.47 87 ALA A N 1
ATOM 699 C CA . ALA A 1 87 ? -13.140 15.975 12.881 1.00 42.47 87 ALA A CA 1
ATOM 700 C C . ALA A 1 87 ? -14.631 16.013 12.521 1.00 42.47 87 ALA A C 1
ATOM 702 O O . ALA A 1 87 ? -14.980 15.583 11.397 1.00 42.47 87 ALA A O 1
#

Foldseek 3Di:
DDPVLVVQVVPLPAADEEEEEQVVCLVCCVPPLPPPSDQAYEHEYQDQPVRPVSLVVRPRHPYYYDDVVVVVVVVVVVVVVVVVVVD

Solvent-accessible surface area (backbone atoms only — not comparable to full-atom values): 5180 Å² total; per-residue (Å²): 132,58,70,67,59,55,49,57,68,68,40,80,88,48,81,38,77,45,78,32,42,48,73,57,37,69,66,49,42,85,80,45,66,83,41,79,32,50,67,36,29,35,32,48,31,88,63,45,78,85,37,55,69,70,43,68,80,38,88,46,46,77,48,72,34,69,48,68,69,62,46,53,53,51,49,54,55,50,53,56,53,59,62,63,74,76,112

Organism: NCBI:txid392030

Nearest PDB structures (foldseek):
  6qe6-assembly2_B  TM=5.975E-01  e=2.013E-01  Mycoplasma capricolum subsp. capricolum
  5yjl-assembly1_B  TM=5.709E-01  e=2.633E-01  Arabidopsis thaliana
  5dm0-assembly1_A  TM=5.881E-01  e=1.411E+00  Bacillus velezensis FZB42
  7vvw-assembly1_B  TM=4.926E-01  e=1.846E+00  Roseovarius indicus
  7vvw-assembly1_A  TM=5.530E-01  e=3.159E+00  Roseovarius indicus

Mean predicted aligned error: 3.68 Å

Sequence (87 aa):
MDQCEMYIRKQSNDSIILIVSGQYGRQIMPNVYELSQLIAAFVYCSNKEAHIGWSKDYYKIKAVLTHSDKLINALISEEERSKQNTA

Secondary structure (DSSP, 8-state):
--HHHHHHHH-SSS-EEEEE-HHHHHHHHHHHTT-TTEEEEEEE-S-SHHHHHHHTT-TTEEEEE-SHHHHHHHHHHHHHHHHHTT-

pLDDT: mean 92.83, std 8.96, range [42.47, 97.94]